Protein AF-A0AAQ1VAC8-F1 (afdb_monomer_lite)

Sequence (103 aa):
MNKNTMIKTLKVISVVSLLALLFIIAYDRSMSTSMIILFSSLIFFVFVLSDFFFDRKPWGLKGLQLYISLMLFIIAIFEMHQVVSSLCVISIMALPKVIDELA

pLDDT: mean 77.82, std 6.51, range [53.09, 86.69]

Structure (mmCIF, N/CA/C/O backbone):
data_AF-A0AAQ1VAC8-F1
#
_entry.id   AF-A0AAQ1VAC8-F1
#
loop_
_atom_site.group_PDB
_atom_site.id
_atom_site.type_symbol
_atom_site.label_atom_id
_atom_site.label_alt_id
_atom_site.label_comp_id
_atom_site.label_asym_id
_atom_site.label_entity_id
_atom_site.label_seq_id
_atom_site.pdbx_PDB_ins_code
_atom_site.Cartn_x
_atom_site.Cartn_y
_atom_site.Cartn_z
_atom_site.occupancy
_atom_site.B_iso_or_equiv
_atom_site.auth_seq_id
_atom_site.auth_comp_id
_atom_site.auth_asym_id
_atom_site.auth_atom_id
_atom_site.pdbx_PDB_model_num
ATOM 1 N N . MET A 1 1 ? 3.936 -10.667 22.388 1.00 53.09 1 MET A N 1
ATOM 2 C CA . MET A 1 1 ? 4.147 -9.470 21.541 1.00 53.09 1 MET A CA 1
ATOM 3 C C . MET A 1 1 ? 2.816 -8.744 21.414 1.00 53.09 1 MET A C 1
ATOM 5 O O . MET A 1 1 ? 1.822 -9.409 21.150 1.00 53.09 1 MET A O 1
ATOM 9 N N . ASN A 1 2 ? 2.748 -7.439 21.696 1.00 68.19 2 ASN A N 1
ATOM 10 C CA . ASN A 1 2 ? 1.473 -6.714 21.671 1.00 68.19 2 ASN A CA 1
ATOM 11 C C . ASN A 1 2 ? 0.939 -6.635 20.225 1.00 68.19 2 ASN A C 1
ATOM 13 O O . ASN A 1 2 ? 1.724 -6.431 19.297 1.00 68.19 2 ASN A O 1
ATOM 17 N N . LYS A 1 3 ? -0.373 -6.805 20.021 1.00 66.69 3 LYS A N 1
ATOM 18 C CA . LYS A 1 3 ? -0.991 -6.913 18.682 1.00 66.69 3 LYS A CA 1
ATOM 19 C C . LYS A 1 3 ? -0.698 -5.671 17.822 1.00 66.69 3 LYS A C 1
ATOM 21 O O . LYS A 1 3 ? -0.335 -5.802 16.660 1.00 66.69 3 LYS A O 1
ATOM 26 N N . ASN A 1 4 ? -0.696 -4.486 18.441 1.00 69.81 4 ASN A N 1
ATOM 27 C CA . ASN A 1 4 ? -0.291 -3.224 17.804 1.00 69.81 4 ASN A CA 1
ATOM 28 C C . ASN A 1 4 ? 1.185 -3.177 17.389 1.00 69.81 4 ASN A C 1
ATOM 30 O O . ASN A 1 4 ? 1.518 -2.579 16.367 1.00 69.81 4 ASN A O 1
ATOM 34 N N . THR A 1 5 ? 2.079 -3.782 18.173 1.00 73.94 5 THR A N 1
ATOM 35 C CA . THR A 1 5 ? 3.505 -3.840 17.835 1.00 73.94 5 THR A CA 1
ATOM 36 C C . THR A 1 5 ? 3.704 -4.690 16.587 1.00 73.94 5 THR A C 1
ATOM 38 O O . THR A 1 5 ? 4.394 -4.257 15.677 1.00 73.94 5 THR A O 1
ATOM 41 N N . MET A 1 6 ? 3.017 -5.833 16.494 1.00 75.00 6 MET A N 1
ATOM 42 C CA . MET A 1 6 ? 3.090 -6.728 15.336 1.00 75.00 6 MET A CA 1
ATOM 43 C C . MET A 1 6 ? 2.610 -6.061 14.034 1.00 75.00 6 MET A C 1
ATOM 45 O O . MET A 1 6 ? 3.276 -6.201 13.011 1.00 75.00 6 MET A O 1
ATOM 49 N N . ILE A 1 7 ? 1.520 -5.283 14.077 1.00 73.94 7 ILE A N 1
ATOM 50 C CA . ILE A 1 7 ? 1.029 -4.504 12.921 1.00 73.94 7 ILE A CA 1
ATOM 51 C C . ILE A 1 7 ? 2.081 -3.505 12.459 1.00 73.94 7 ILE A C 1
ATOM 53 O O . ILE A 1 7 ? 2.415 -3.449 11.277 1.00 73.94 7 ILE A O 1
ATOM 57 N N . LYS A 1 8 ? 2.625 -2.720 13.398 1.00 75.12 8 LYS A N 1
ATOM 58 C CA . LYS A 1 8 ? 3.659 -1.733 13.078 1.00 75.12 8 LYS A CA 1
ATOM 59 C C . LYS A 1 8 ? 4.874 -2.402 12.446 1.00 75.12 8 LYS A C 1
ATOM 61 O O . LYS A 1 8 ? 5.366 -1.901 11.442 1.00 75.12 8 LYS A O 1
ATOM 66 N N . THR A 1 9 ? 5.321 -3.540 12.974 1.00 78.69 9 THR A N 1
ATOM 67 C CA . THR A 1 9 ? 6.456 -4.278 12.409 1.00 78.69 9 THR A CA 1
ATOM 68 C C . THR A 1 9 ? 6.160 -4.774 10.993 1.00 78.69 9 THR A C 1
ATOM 70 O O . THR A 1 9 ? 6.977 -4.554 10.107 1.00 78.69 9 THR A O 1
ATOM 73 N N . LEU A 1 10 ? 4.985 -5.362 10.743 1.00 79.81 10 LEU A N 1
ATOM 74 C CA . LEU A 1 10 ? 4.568 -5.814 9.405 1.00 79.81 10 LEU A CA 1
ATOM 75 C C . LEU A 1 10 ? 4.501 -4.666 8.391 1.00 79.81 10 LEU A C 1
ATOM 77 O O . LEU A 1 10 ? 4.986 -4.807 7.267 1.00 79.81 10 LEU A O 1
ATOM 81 N N . LYS A 1 11 ? 3.964 -3.509 8.791 1.00 79.06 11 LYS A N 1
ATOM 82 C CA . LYS A 1 11 ? 3.930 -2.313 7.939 1.00 79.06 11 LYS A CA 1
ATOM 83 C C . LYS A 1 11 ? 5.327 -1.785 7.639 1.00 79.06 11 LYS A C 1
ATOM 85 O O . LYS A 1 11 ? 5.620 -1.494 6.485 1.00 79.06 11 LYS A O 1
ATOM 90 N N . VAL A 1 12 ? 6.196 -1.703 8.648 1.00 82.25 12 VAL A N 1
ATOM 91 C CA . VAL A 1 12 ? 7.591 -1.269 8.465 1.00 82.25 12 VAL A CA 1
ATOM 92 C C . VAL A 1 12 ? 8.327 -2.220 7.527 1.00 82.25 12 VAL A C 1
ATOM 94 O O . VAL A 1 12 ? 8.969 -1.751 6.595 1.00 82.25 12 VAL A O 1
ATOM 97 N N . ILE A 1 13 ? 8.182 -3.535 7.708 1.00 85.00 13 ILE A N 1
ATOM 98 C CA . ILE A 1 13 ? 8.776 -4.534 6.810 1.00 85.00 13 ILE A CA 1
ATOM 99 C C . ILE A 1 13 ? 8.263 -4.336 5.383 1.00 85.00 13 ILE A C 1
ATOM 101 O O . ILE A 1 13 ? 9.068 -4.276 4.464 1.00 85.00 13 ILE A O 1
ATOM 105 N N . SER A 1 14 ? 6.954 -4.151 5.196 1.00 82.50 14 SER A N 1
ATOM 106 C CA . SER A 1 14 ? 6.363 -3.938 3.867 1.00 82.50 14 SER A CA 1
ATOM 107 C C . SER A 1 14 ? 6.928 -2.689 3.179 1.00 82.50 14 SER A C 1
ATOM 109 O O . SER A 1 14 ? 7.285 -2.739 2.005 1.00 82.50 14 SER A O 1
ATOM 111 N N . VAL A 1 15 ? 7.076 -1.580 3.912 1.00 81.44 15 VAL A N 1
ATOM 112 C CA . VAL A 1 15 ? 7.663 -0.333 3.388 1.00 81.44 15 VAL A CA 1
ATOM 113 C C . VAL A 1 15 ? 9.147 -0.509 3.061 1.00 81.44 15 VAL A C 1
ATOM 115 O O . VAL A 1 15 ? 9.593 -0.078 2.001 1.00 81.44 15 VAL A O 1
ATOM 118 N N . VAL A 1 16 ? 9.911 -1.172 3.933 1.00 85.06 16 VAL A N 1
ATOM 119 C CA . VAL A 1 16 ? 11.336 -1.455 3.702 1.00 85.06 16 VAL A CA 1
ATOM 120 C C . VAL A 1 16 ? 11.519 -2.365 2.487 1.00 85.06 16 VAL A C 1
ATOM 122 O O . VAL A 1 16 ? 12.376 -2.092 1.653 1.00 85.06 16 VAL A O 1
ATOM 125 N N . SER A 1 17 ? 10.689 -3.398 2.333 1.00 82.06 17 SER A N 1
ATOM 126 C CA . SER A 1 17 ? 10.689 -4.270 1.154 1.00 82.06 17 SER A CA 1
ATOM 127 C C . SER A 1 17 ? 10.342 -3.511 -0.126 1.00 82.06 17 SER A C 1
ATOM 129 O O . SER A 1 17 ? 10.946 -3.774 -1.162 1.00 82.06 17 SER A O 1
ATOM 131 N N . LEU A 1 18 ? 9.423 -2.542 -0.063 1.00 81.19 18 LEU A N 1
ATOM 132 C CA . LEU A 1 18 ? 9.066 -1.703 -1.209 1.00 81.19 18 LEU A CA 1
ATOM 133 C C . LEU A 1 18 ? 10.223 -0.780 -1.613 1.00 81.19 18 LEU A C 1
ATOM 135 O O . LEU A 1 18 ? 10.549 -0.685 -2.793 1.00 81.19 18 LEU A O 1
ATOM 139 N N . LEU A 1 19 ? 10.899 -0.161 -0.641 1.00 81.31 19 LEU A N 1
ATOM 140 C CA . LEU A 1 19 ? 12.100 0.644 -0.887 1.00 81.31 19 LEU A CA 1
ATOM 141 C C . LEU A 1 19 ? 13.250 -0.196 -1.451 1.00 81.31 19 LEU A C 1
ATOM 143 O O . LEU A 1 19 ? 13.919 0.239 -2.385 1.00 81.31 19 LEU A O 1
ATOM 147 N N . ALA A 1 20 ? 13.459 -1.404 -0.925 1.00 83.38 20 ALA A N 1
ATOM 148 C CA . ALA A 1 20 ? 14.462 -2.329 -1.440 1.00 83.38 20 ALA A CA 1
ATOM 149 C C . ALA A 1 20 ? 14.160 -2.731 -2.891 1.00 83.38 20 ALA A C 1
ATOM 151 O O . ALA A 1 20 ? 15.060 -2.700 -3.727 1.00 83.38 20 ALA A O 1
ATOM 152 N N . LEU A 1 21 ? 12.897 -3.035 -3.214 1.00 80.00 21 LEU A N 1
ATOM 153 C CA . LEU A 1 21 ? 12.474 -3.350 -4.579 1.00 80.00 21 LEU A CA 1
ATOM 154 C C . LEU A 1 21 ? 12.718 -2.165 -5.527 1.00 80.00 21 LEU A C 1
ATOM 156 O O . LEU A 1 21 ? 13.269 -2.359 -6.606 1.00 80.00 21 LEU A O 1
ATOM 160 N N . LEU A 1 22 ? 12.387 -0.937 -5.115 1.00 76.69 22 LEU A N 1
ATOM 161 C CA . LEU A 1 22 ? 12.670 0.273 -5.898 1.00 76.69 22 LEU A CA 1
ATOM 162 C C . LEU A 1 22 ? 14.172 0.491 -6.116 1.00 76.69 22 LEU A C 1
ATOM 164 O O . LEU A 1 22 ? 14.581 0.861 -7.215 1.00 76.69 22 LEU A O 1
ATOM 168 N N . PHE A 1 23 ? 14.996 0.241 -5.096 1.00 80.44 23 PHE A N 1
ATOM 169 C CA . PHE A 1 23 ? 16.449 0.368 -5.199 1.00 80.44 23 PHE A CA 1
ATOM 170 C C . PHE A 1 23 ? 17.039 -0.665 -6.166 1.00 80.44 23 PHE A C 1
ATOM 172 O O . PHE A 1 23 ? 17.887 -0.323 -6.987 1.00 80.44 23 PHE A O 1
ATOM 179 N N . ILE A 1 24 ? 16.541 -1.905 -6.124 1.00 79.94 24 ILE A N 1
ATOM 180 C CA . ILE A 1 24 ? 16.926 -2.967 -7.063 1.00 79.94 24 ILE A CA 1
ATOM 181 C C . ILE A 1 24 ? 16.518 -2.590 -8.489 1.00 79.94 24 ILE A C 1
ATOM 183 O O . ILE A 1 24 ? 17.354 -2.662 -9.377 1.00 79.94 24 ILE A O 1
ATOM 187 N N . ILE A 1 25 ? 15.291 -2.110 -8.712 1.00 74.94 25 ILE A N 1
ATOM 188 C CA . ILE A 1 25 ? 14.832 -1.669 -10.043 1.00 74.94 25 ILE A CA 1
ATOM 189 C C . ILE A 1 25 ? 15.687 -0.507 -10.577 1.00 74.94 25 ILE A C 1
ATOM 191 O O . ILE A 1 25 ? 15.961 -0.433 -11.776 1.00 74.94 25 ILE A O 1
ATOM 195 N N . ALA A 1 26 ? 16.104 0.413 -9.704 1.00 74.94 26 ALA A N 1
ATOM 196 C CA . ALA A 1 26 ? 16.930 1.554 -10.086 1.00 74.94 26 ALA A CA 1
ATOM 197 C C . ALA A 1 26 ? 18.381 1.161 -10.418 1.00 74.94 26 ALA A C 1
ATOM 199 O O . ALA A 1 26 ? 18.975 1.760 -11.316 1.00 74.94 26 ALA A O 1
ATOM 200 N N . TYR A 1 27 ? 18.945 0.183 -9.703 1.00 76.38 27 TYR A N 1
ATOM 201 C CA . TYR A 1 27 ? 20.349 -0.224 -9.827 1.00 76.38 27 TYR A CA 1
ATOM 202 C C . TYR A 1 27 ? 20.563 -1.354 -10.845 1.00 76.38 27 TYR A C 1
ATOM 204 O O . TYR A 1 27 ? 21.541 -1.342 -11.588 1.00 76.38 27 TYR A O 1
ATOM 212 N N . ASP A 1 28 ? 19.634 -2.306 -10.915 1.00 65.69 28 ASP A N 1
ATOM 213 C CA . ASP A 1 28 ? 19.675 -3.474 -11.787 1.00 65.69 28 ASP A CA 1
ATOM 214 C C . ASP A 1 28 ? 18.449 -3.486 -12.716 1.00 65.69 28 ASP A C 1
ATOM 216 O O . ASP A 1 28 ? 17.364 -3.971 -12.389 1.00 65.69 28 ASP A O 1
ATOM 220 N N . ARG A 1 29 ? 18.626 -2.931 -13.922 1.00 63.62 29 ARG A N 1
ATOM 221 C CA . ARG A 1 29 ? 17.579 -2.871 -14.961 1.00 63.62 29 ARG A CA 1
ATOM 222 C C . ARG A 1 29 ? 17.241 -4.233 -15.583 1.00 63.62 29 ARG A C 1
ATOM 224 O O . ARG A 1 29 ? 16.435 -4.278 -16.510 1.00 63.62 29 ARG A O 1
ATOM 231 N N . SER A 1 30 ? 17.853 -5.329 -15.132 1.00 70.88 30 SER A N 1
ATOM 232 C CA . SER A 1 30 ? 17.625 -6.666 -15.696 1.00 70.88 30 SER A CA 1
ATOM 233 C C . SER A 1 30 ? 16.365 -7.361 -15.164 1.00 70.88 30 SER A C 1
ATOM 235 O O . SER A 1 30 ? 15.945 -8.382 -15.713 1.00 70.88 30 SER A O 1
ATOM 237 N N . MET A 1 31 ? 15.732 -6.821 -14.117 1.00 72.56 31 MET A N 1
ATOM 238 C CA . MET A 1 31 ? 14.563 -7.448 -13.505 1.00 72.56 31 MET A CA 1
ATOM 239 C C . MET A 1 31 ? 13.349 -7.413 -14.448 1.00 72.56 31 MET A C 1
ATOM 241 O O . MET A 1 31 ? 12.922 -6.351 -14.902 1.00 72.56 31 MET A O 1
ATOM 245 N N . SER A 1 32 ? 12.766 -8.581 -14.734 1.00 80.88 32 SER A N 1
ATOM 246 C CA . SER A 1 32 ? 11.601 -8.667 -15.618 1.00 80.88 32 SER A CA 1
ATOM 247 C C . SER A 1 32 ? 10.366 -8.020 -14.987 1.00 80.88 32 SER A C 1
ATOM 249 O O . SER A 1 32 ? 10.132 -8.113 -13.779 1.00 80.88 32 SER A O 1
ATOM 251 N N . THR A 1 33 ? 9.517 -7.410 -15.817 1.00 77.00 33 THR A N 1
ATOM 252 C CA . THR A 1 33 ? 8.262 -6.778 -15.378 1.00 77.00 33 THR A CA 1
ATOM 253 C C . THR A 1 33 ? 7.377 -7.746 -14.586 1.00 77.00 33 THR A C 1
ATOM 255 O O . THR A 1 33 ? 6.767 -7.358 -13.593 1.00 77.00 33 THR A O 1
ATOM 258 N N . SER A 1 34 ? 7.366 -9.031 -14.956 1.00 78.56 34 SER A N 1
ATOM 259 C CA . SER A 1 34 ? 6.631 -10.082 -14.242 1.00 78.56 34 SER A CA 1
ATOM 260 C C . SER A 1 34 ? 7.120 -10.281 -12.804 1.00 78.56 34 SER A C 1
ATOM 262 O O . SER A 1 34 ? 6.300 -10.439 -11.902 1.00 78.56 34 SER A O 1
ATOM 264 N N . MET A 1 35 ? 8.437 -10.231 -12.567 1.00 78.69 35 MET A N 1
ATOM 265 C CA . MET A 1 35 ? 9.002 -10.324 -11.217 1.00 78.69 35 MET A CA 1
ATOM 266 C C . MET A 1 35 ? 8.646 -9.092 -10.383 1.00 78.69 35 MET A C 1
ATOM 268 O O . MET A 1 35 ? 8.245 -9.230 -9.229 1.00 78.69 35 MET A O 1
ATOM 272 N N . ILE A 1 36 ? 8.725 -7.896 -10.973 1.00 79.38 36 ILE A N 1
ATOM 273 C CA . ILE A 1 36 ? 8.362 -6.638 -10.303 1.00 79.38 36 ILE A CA 1
ATOM 274 C C . ILE A 1 36 ? 6.897 -6.671 -9.851 1.00 79.38 36 ILE A C 1
ATOM 276 O O . ILE A 1 36 ? 6.602 -6.345 -8.699 1.00 79.38 36 ILE A O 1
ATOM 280 N N . ILE A 1 37 ? 5.986 -7.115 -10.721 1.00 80.31 37 ILE A N 1
ATOM 281 C CA . ILE A 1 37 ? 4.560 -7.264 -10.398 1.00 80.31 37 ILE A CA 1
ATOM 282 C C . ILE A 1 37 ? 4.363 -8.283 -9.273 1.00 80.31 37 ILE A C 1
ATOM 284 O O . ILE A 1 37 ? 3.615 -8.015 -8.332 1.00 80.31 37 ILE A O 1
ATOM 288 N N . LEU A 1 38 ? 5.045 -9.429 -9.331 1.00 83.31 38 LEU A N 1
ATOM 289 C CA . LEU A 1 38 ? 4.921 -10.486 -8.327 1.00 83.31 38 LEU A CA 1
ATOM 290 C C . LEU A 1 38 ? 5.368 -10.011 -6.936 1.00 83.31 38 LEU A C 1
ATOM 292 O O . LEU A 1 38 ? 4.614 -10.147 -5.971 1.00 83.31 38 LEU A O 1
ATOM 296 N N . PHE A 1 39 ? 6.547 -9.391 -6.830 1.00 82.50 39 PHE A N 1
ATOM 297 C CA . PHE A 1 39 ? 7.042 -8.849 -5.560 1.00 82.50 39 PHE A CA 1
ATOM 298 C C . PHE A 1 39 ? 6.178 -7.694 -5.048 1.00 82.50 39 PHE A C 1
ATOM 300 O O . PHE A 1 39 ? 5.856 -7.660 -3.860 1.00 82.50 39 PHE A O 1
ATOM 307 N N . SER A 1 40 ? 5.736 -6.793 -5.929 1.00 80.69 40 SER A N 1
ATOM 308 C CA . SER A 1 40 ? 4.848 -5.684 -5.549 1.00 80.69 40 SER A CA 1
ATOM 309 C C . SER A 1 40 ? 3.503 -6.190 -5.026 1.00 80.69 40 SER A C 1
ATOM 311 O O . SER A 1 40 ? 3.005 -5.687 -4.021 1.00 80.69 40 SER A O 1
ATOM 313 N N . SER A 1 41 ? 2.950 -7.235 -5.650 1.00 84.12 41 SER A N 1
ATOM 314 C CA . SER A 1 41 ? 1.715 -7.894 -5.204 1.00 84.12 41 SER A CA 1
ATOM 315 C C . SER A 1 41 ? 1.883 -8.526 -3.834 1.00 84.12 41 SER A C 1
ATOM 317 O O . SER A 1 41 ? 1.034 -8.345 -2.964 1.00 84.12 41 SER A O 1
ATOM 319 N N . LEU A 1 42 ? 2.996 -9.219 -3.605 1.00 85.06 42 LEU A N 1
ATOM 320 C CA . LEU A 1 42 ? 3.271 -9.859 -2.324 1.00 85.06 42 LEU A CA 1
ATOM 321 C C . LEU A 1 42 ? 3.408 -8.823 -1.197 1.00 85.06 42 LEU A C 1
ATOM 323 O O . LEU A 1 42 ? 2.794 -8.982 -0.144 1.00 85.06 42 LEU A O 1
ATOM 327 N N . ILE A 1 43 ? 4.131 -7.725 -1.440 1.00 84.25 43 ILE A N 1
ATOM 328 C CA . ILE A 1 43 ? 4.263 -6.608 -0.489 1.00 84.25 43 ILE A CA 1
ATOM 329 C C . ILE A 1 43 ? 2.898 -5.970 -0.200 1.00 84.25 43 ILE A C 1
ATOM 331 O O . ILE A 1 43 ? 2.561 -5.727 0.960 1.00 84.25 43 ILE A O 1
ATOM 335 N N . PHE A 1 44 ? 2.092 -5.735 -1.237 1.00 83.44 44 PHE A N 1
ATOM 336 C CA . PHE A 1 44 ? 0.749 -5.177 -1.101 1.00 83.44 44 PHE A CA 1
ATOM 337 C C . PHE A 1 44 ? -0.167 -6.074 -0.258 1.00 83.44 44 PHE A C 1
ATOM 339 O O . PHE A 1 44 ? -0.821 -5.591 0.667 1.00 83.44 44 PHE A O 1
ATOM 346 N N . PHE A 1 45 ? -0.169 -7.385 -0.512 1.00 8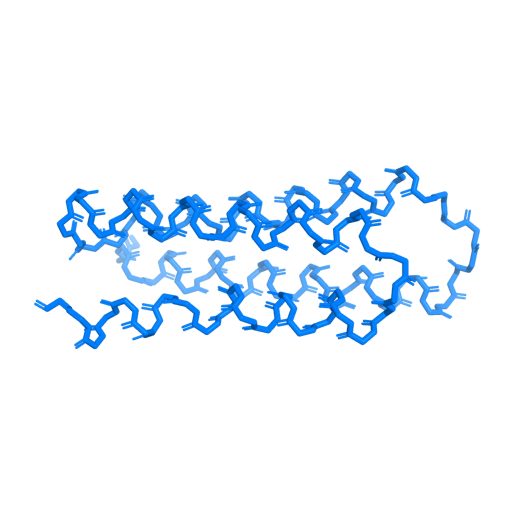3.75 45 PHE A N 1
ATOM 347 C CA . PHE A 1 45 ? -0.948 -8.333 0.282 1.00 83.75 45 PHE A CA 1
ATOM 348 C C . PHE A 1 45 ? -0.525 -8.321 1.747 1.00 83.75 45 PHE A C 1
ATOM 350 O O . PHE A 1 45 ? -1.388 -8.244 2.616 1.00 83.75 45 PHE A O 1
ATOM 357 N N . VAL A 1 46 ? 0.777 -8.343 2.043 1.00 82.81 46 VAL A N 1
ATOM 358 C CA . VAL A 1 46 ? 1.268 -8.285 3.430 1.00 82.81 46 VAL A CA 1
ATOM 359 C C . VAL A 1 46 ? 0.808 -6.997 4.118 1.00 82.81 46 VAL A C 1
ATOM 361 O O . VAL A 1 46 ? 0.338 -7.050 5.257 1.00 82.81 46 VAL A O 1
ATOM 364 N N . PHE A 1 47 ? 0.864 -5.858 3.423 1.00 82.19 47 PHE A N 1
ATOM 365 C CA . PHE A 1 47 ? 0.410 -4.575 3.954 1.00 82.19 47 PHE A CA 1
ATOM 366 C C . PHE A 1 47 ? -1.095 -4.580 4.261 1.00 82.19 47 PHE A C 1
ATOM 368 O O . PHE A 1 47 ? -1.498 -4.317 5.395 1.00 82.19 47 PHE A O 1
ATOM 375 N N . VAL A 1 48 ? -1.932 -4.946 3.291 1.00 80.31 48 VAL A N 1
ATOM 376 C CA . VAL A 1 48 ? -3.395 -4.878 3.431 1.00 80.31 48 VAL A CA 1
ATOM 377 C C . VAL A 1 48 ? -3.948 -5.971 4.350 1.00 80.31 48 VAL A C 1
ATOM 379 O O . VAL A 1 48 ? -4.851 -5.708 5.146 1.00 80.31 48 VAL A O 1
ATOM 382 N N . LEU A 1 49 ? -3.387 -7.185 4.321 1.00 78.25 49 LEU A N 1
ATOM 383 C CA . LEU A 1 49 ? -3.767 -8.260 5.247 1.00 78.25 49 LEU A CA 1
ATOM 384 C C . LEU A 1 49 ? -3.391 -7.901 6.689 1.00 78.25 49 LEU A C 1
ATOM 386 O O . LEU A 1 49 ? -4.129 -8.260 7.610 1.00 78.25 49 LEU A O 1
ATOM 390 N N . SER A 1 50 ? -2.291 -7.164 6.901 1.00 76.69 50 SER A N 1
ATOM 391 C CA . SER A 1 50 ? -1.938 -6.678 8.240 1.00 76.69 50 SER A CA 1
ATOM 392 C C . SER A 1 50 ? -3.034 -5.776 8.820 1.00 76.69 50 SER A C 1
ATOM 394 O O . SER A 1 50 ? -3.405 -5.941 9.982 1.00 76.69 50 SER A O 1
ATOM 396 N N . ASP A 1 51 ? -3.629 -4.911 7.997 1.00 73.12 51 ASP A N 1
ATOM 397 C CA . ASP A 1 51 ? -4.740 -4.050 8.404 1.00 73.12 51 ASP A CA 1
ATOM 398 C C . ASP A 1 51 ? -6.043 -4.829 8.599 1.00 73.12 51 ASP A C 1
ATOM 400 O O . ASP A 1 51 ? -6.743 -4.649 9.598 1.00 73.12 51 ASP A O 1
ATOM 404 N N . PHE A 1 52 ? -6.351 -5.766 7.703 1.00 73.19 52 PHE A N 1
ATOM 405 C CA . PHE A 1 52 ? -7.583 -6.546 7.788 1.00 73.19 52 PHE A CA 1
ATOM 406 C C . PHE A 1 52 ? -7.637 -7.438 9.043 1.00 73.19 52 PHE A C 1
ATOM 408 O O . PHE A 1 52 ? -8.633 -7.443 9.778 1.00 73.19 52 PHE A O 1
ATOM 415 N N . PHE A 1 53 ? -6.567 -8.184 9.336 1.00 69.06 53 PHE A N 1
ATOM 416 C CA . PHE A 1 53 ? -6.576 -9.182 10.413 1.00 69.06 53 PHE A CA 1
ATOM 417 C C . PHE A 1 53 ? -6.337 -8.603 11.805 1.00 69.06 53 PHE A C 1
ATOM 419 O O . PHE A 1 53 ? -6.888 -9.105 12.794 1.00 69.06 53 PHE A O 1
ATOM 426 N N . PHE A 1 54 ? -5.506 -7.571 11.918 1.00 65.00 54 PHE A N 1
ATOM 427 C CA . PHE A 1 54 ? -4.978 -7.175 13.220 1.00 65.00 54 PHE A CA 1
ATOM 428 C C . PHE A 1 54 ? -5.558 -5.868 13.748 1.00 65.00 54 PHE A C 1
ATOM 430 O O . PHE A 1 54 ? -5.574 -5.703 14.971 1.00 65.00 54 PHE A O 1
ATOM 437 N N . ASP A 1 55 ? -6.093 -5.004 12.884 1.00 67.81 55 ASP A N 1
ATOM 438 C CA . ASP A 1 55 ? -6.695 -3.745 13.313 1.00 67.81 55 ASP A CA 1
ATOM 439 C C . ASP A 1 55 ? -8.050 -3.970 14.012 1.00 67.81 55 ASP A C 1
ATOM 441 O O . ASP A 1 55 ? -8.809 -4.890 13.671 1.00 67.81 55 ASP A O 1
ATOM 445 N N . ARG A 1 56 ? -8.373 -3.163 15.025 1.00 67.62 56 ARG A N 1
ATOM 446 C CA . ARG A 1 56 ? -9.650 -3.237 15.762 1.00 67.62 56 ARG A CA 1
ATOM 447 C C . ARG A 1 56 ? -10.663 -2.281 15.130 1.00 67.62 56 ARG A C 1
ATOM 449 O O . ARG A 1 56 ? -11.055 -1.295 15.733 1.00 67.62 56 ARG A O 1
ATOM 456 N N . LYS A 1 57 ? -11.098 -2.615 13.915 1.00 71.50 57 LYS A N 1
ATOM 457 C CA . LYS A 1 57 ? -12.128 -1.881 13.163 1.00 71.50 57 LYS A CA 1
ATOM 458 C C . LYS A 1 57 ? -13.415 -2.694 12.979 1.00 71.50 57 LYS A C 1
ATOM 460 O O . LYS A 1 57 ? -13.335 -3.928 12.931 1.00 71.50 57 LYS A O 1
ATOM 465 N N . PRO A 1 58 ? -14.581 -2.036 12.824 1.00 80.31 58 PRO A N 1
ATOM 466 C CA . PRO A 1 58 ? -15.806 -2.673 12.351 1.00 80.31 58 PRO A CA 1
ATOM 467 C C . PRO A 1 58 ? -15.557 -3.438 11.048 1.00 80.31 58 PRO A C 1
ATOM 469 O O . PRO A 1 58 ? -14.852 -2.955 10.160 1.00 80.31 58 PRO A O 1
ATOM 472 N N . TRP A 1 59 ? -16.166 -4.616 10.903 1.00 79.50 59 TRP A N 1
ATOM 473 C CA . TRP A 1 59 ? -15.988 -5.469 9.720 1.00 79.50 59 TRP A CA 1
ATOM 474 C C . TRP A 1 59 ? -16.329 -4.755 8.403 1.00 79.50 59 TRP A C 1
ATOM 476 O O . TRP A 1 59 ? -15.639 -4.965 7.408 1.00 79.50 59 TRP A O 1
ATOM 486 N N . GLY A 1 60 ? -17.326 -3.862 8.411 1.00 79.00 60 GLY A N 1
ATOM 487 C CA . GLY A 1 60 ? -17.679 -3.042 7.248 1.00 79.00 60 GLY A CA 1
ATOM 488 C C . GLY A 1 60 ? -16.546 -2.112 6.801 1.00 79.00 60 GLY A C 1
ATOM 489 O O . GLY A 1 60 ? -16.207 -2.085 5.621 1.00 79.00 60 GLY A O 1
ATOM 490 N N . LEU A 1 61 ? -15.893 -1.422 7.743 1.00 81.81 61 LEU A N 1
ATOM 491 C CA . LEU A 1 61 ? -14.770 -0.525 7.445 1.00 81.81 61 LEU A CA 1
ATOM 492 C C . LEU A 1 61 ? -13.528 -1.293 6.976 1.00 81.81 61 LEU A C 1
ATOM 494 O O . LEU A 1 61 ? -12.835 -0.846 6.066 1.00 81.81 61 LEU A O 1
ATOM 498 N N . LYS A 1 62 ? -13.287 -2.492 7.520 1.00 81.25 62 LYS A N 1
ATOM 499 C CA . LYS A 1 62 ? -12.219 -3.387 7.041 1.00 81.25 62 LYS A CA 1
ATOM 500 C C . LYS A 1 62 ? -12.446 -3.853 5.606 1.00 81.25 62 LYS A C 1
ATOM 502 O O . LYS A 1 62 ? -11.510 -3.862 4.810 1.00 81.25 62 LYS A O 1
ATOM 507 N N . GLY A 1 63 ? -13.680 -4.245 5.284 1.00 82.00 63 GLY A N 1
ATOM 508 C CA . GLY A 1 63 ? -14.063 -4.652 3.934 1.00 82.00 63 GLY A CA 1
ATOM 509 C C . GLY A 1 63 ? -13.933 -3.503 2.937 1.00 82.00 63 GLY A C 1
ATOM 510 O O . GLY A 1 63 ? -13.357 -3.688 1.868 1.00 82.00 63 GLY A O 1
ATOM 511 N N . LEU A 1 64 ? -14.381 -2.304 3.318 1.00 85.00 64 LEU A N 1
ATOM 512 C CA . LEU A 1 64 ? -14.243 -1.096 2.505 1.00 85.00 64 LEU A CA 1
ATOM 513 C C . LEU A 1 64 ? -12.770 -0.745 2.254 1.00 85.00 64 LEU A C 1
ATOM 515 O O . LEU A 1 64 ? -12.384 -0.496 1.114 1.00 85.00 64 LEU A O 1
ATOM 519 N N . GLN A 1 65 ? -11.934 -0.787 3.295 1.00 85.50 65 GLN A N 1
ATOM 520 C CA . GLN A 1 65 ? -10.500 -0.535 3.173 1.00 85.50 65 GLN A CA 1
ATOM 521 C C . GLN A 1 65 ? -9.827 -1.541 2.231 1.00 85.50 65 GLN A C 1
ATOM 523 O O . GLN A 1 65 ? -9.058 -1.142 1.355 1.00 85.50 65 GLN A O 1
ATOM 528 N N . LEU A 1 66 ? -10.125 -2.835 2.385 1.00 85.44 66 LEU A N 1
ATOM 529 C CA . LEU A 1 66 ? -9.611 -3.897 1.517 1.00 85.44 66 LEU A CA 1
ATOM 530 C C . LEU A 1 66 ? -10.045 -3.676 0.062 1.00 85.44 66 LEU A C 1
ATOM 532 O O . LEU A 1 66 ? -9.210 -3.742 -0.836 1.00 85.44 66 LEU A O 1
ATOM 536 N N . TYR A 1 67 ? -11.325 -3.373 -0.160 1.00 86.06 67 TYR A N 1
ATOM 537 C CA . TYR A 1 67 ? -11.890 -3.138 -1.487 1.00 86.06 67 TYR A CA 1
ATOM 538 C C . TYR A 1 67 ? -11.216 -1.961 -2.198 1.00 86.06 67 TYR A C 1
ATOM 540 O O . TYR A 1 67 ? -10.723 -2.116 -3.316 1.00 86.06 67 TYR A O 1
ATOM 548 N N . ILE A 1 68 ? -11.135 -0.801 -1.538 1.00 85.25 68 ILE A N 1
ATOM 549 C CA . ILE A 1 68 ? -10.508 0.399 -2.109 1.00 85.25 68 ILE A CA 1
ATOM 550 C C . ILE A 1 68 ? -9.016 0.155 -2.355 1.00 85.25 68 ILE A C 1
ATOM 552 O O . ILE A 1 68 ? -8.511 0.501 -3.422 1.00 85.25 68 ILE A O 1
ATOM 556 N N . SER A 1 69 ? -8.314 -0.486 -1.413 1.00 86.38 69 SER A N 1
ATOM 557 C CA . SER A 1 69 ? -6.892 -0.811 -1.588 1.00 86.38 69 SER A CA 1
ATOM 558 C C . SER A 1 69 ? -6.671 -1.707 -2.803 1.00 86.38 69 SER A C 1
ATOM 560 O O . SER A 1 69 ? -5.753 -1.464 -3.580 1.00 86.38 69 SER A O 1
ATOM 562 N N . LEU A 1 70 ? -7.505 -2.737 -2.982 1.00 85.38 70 LEU A N 1
ATOM 563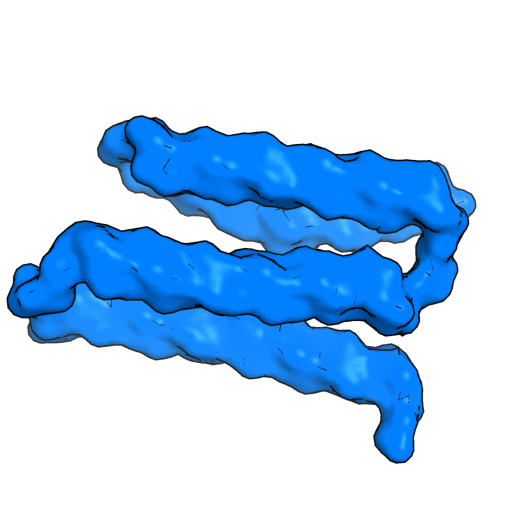 C CA . LEU A 1 70 ? -7.403 -3.672 -4.102 1.00 85.38 70 LEU A CA 1
ATOM 564 C C . LEU A 1 70 ? -7.650 -2.963 -5.438 1.00 85.38 70 LEU A C 1
ATOM 566 O O . LEU A 1 70 ? -6.896 -3.166 -6.384 1.00 85.38 70 LEU A O 1
ATOM 570 N N . MET A 1 71 ? -8.666 -2.100 -5.503 1.00 86.69 71 MET A N 1
ATOM 571 C CA . MET A 1 71 ? -8.963 -1.308 -6.701 1.00 86.69 71 MET A CA 1
ATOM 572 C C . MET A 1 71 ? -7.798 -0.387 -7.069 1.00 86.69 71 MET A C 1
ATOM 574 O O . MET A 1 71 ? -7.351 -0.396 -8.214 1.00 86.69 71 MET A O 1
ATOM 578 N N . LEU A 1 72 ? -7.249 0.343 -6.095 1.00 84.75 72 LEU A N 1
ATOM 579 C CA . LEU A 1 72 ? -6.073 1.193 -6.304 1.00 84.75 72 LEU A CA 1
ATOM 580 C C . LEU A 1 72 ? -4.850 0.384 -6.744 1.00 84.75 72 LEU A C 1
ATOM 582 O O . LEU A 1 72 ? -4.077 0.849 -7.574 1.00 84.75 72 LEU A O 1
ATOM 586 N N . PHE A 1 73 ? -4.677 -0.830 -6.224 1.00 84.25 73 PHE A N 1
ATOM 587 C CA . PHE A 1 73 ? -3.559 -1.693 -6.588 1.00 84.25 73 PHE A CA 1
ATOM 588 C C . PHE A 1 73 ? -3.667 -2.225 -8.020 1.00 84.25 73 PHE A C 1
ATOM 590 O O . PHE A 1 73 ? -2.684 -2.215 -8.757 1.00 84.25 73 PHE A O 1
ATOM 597 N N . ILE A 1 74 ? -4.867 -2.634 -8.440 1.00 82.50 74 ILE A N 1
ATOM 598 C CA . ILE A 1 74 ? -5.140 -3.040 -9.824 1.00 82.50 74 ILE A CA 1
ATOM 599 C C . ILE A 1 74 ? -4.838 -1.873 -10.769 1.00 82.50 74 ILE A C 1
ATOM 601 O O . ILE A 1 74 ? -4.099 -2.050 -11.735 1.00 82.50 74 ILE A O 1
ATOM 605 N N . ILE A 1 75 ? -5.334 -0.671 -10.459 1.00 83.06 75 ILE A N 1
ATOM 606 C CA . ILE A 1 75 ? -5.048 0.535 -11.250 1.00 83.06 75 ILE A CA 1
ATOM 607 C C . ILE A 1 75 ? -3.538 0.801 -11.285 1.00 83.06 75 ILE A C 1
ATOM 609 O O . ILE A 1 75 ? -2.987 1.028 -12.355 1.00 83.06 75 ILE A O 1
ATOM 613 N N . ALA A 1 76 ? -2.839 0.691 -10.153 1.00 79.75 76 ALA A N 1
ATOM 614 C CA . ALA A 1 76 ? -1.396 0.915 -10.090 1.00 79.75 76 ALA A CA 1
ATOM 615 C C . ALA A 1 76 ? -0.576 -0.042 -10.975 1.00 79.75 76 ALA A C 1
ATOM 617 O O . ALA A 1 76 ? 0.503 0.347 -11.426 1.00 79.75 76 ALA A O 1
ATOM 618 N N . ILE A 1 77 ? -1.059 -1.269 -11.208 1.00 77.31 77 ILE A N 1
ATOM 619 C CA . ILE A 1 77 ? -0.412 -2.262 -12.082 1.00 77.31 77 ILE A CA 1
ATOM 620 C C . ILE A 1 77 ? -0.740 -2.023 -13.558 1.00 77.31 77 ILE A C 1
ATOM 622 O O . ILE A 1 77 ? 0.148 -2.144 -14.401 1.00 77.31 77 ILE A O 1
ATOM 626 N N . PHE A 1 78 ? -2.007 -1.760 -13.884 1.00 74.94 78 PHE A N 1
ATOM 627 C CA . PHE A 1 78 ? -2.454 -1.659 -15.277 1.00 74.94 78 PHE A CA 1
ATOM 628 C C . PHE A 1 78 ? -2.184 -0.288 -15.899 1.00 74.94 78 PHE A C 1
ATOM 630 O O . PHE A 1 78 ? -2.025 -0.193 -17.117 1.00 74.94 78 PHE A O 1
ATOM 637 N N . GLU A 1 79 ? -2.111 0.765 -15.089 1.00 73.56 79 GLU A N 1
ATOM 638 C CA . GLU A 1 79 ? -1.909 2.115 -15.590 1.00 73.56 79 GLU A CA 1
ATOM 639 C C . GLU A 1 79 ? -0.438 2.350 -15.963 1.00 73.56 79 GLU A C 1
ATOM 641 O O . GLU A 1 79 ? 0.458 2.313 -15.119 1.00 73.56 79 GLU A O 1
ATOM 646 N N . MET A 1 80 ? -0.176 2.646 -17.241 1.00 59.50 80 MET A N 1
ATOM 647 C CA . MET A 1 80 ? 1.188 2.856 -17.751 1.00 59.50 80 MET A CA 1
ATOM 648 C C . MET A 1 80 ? 1.830 4.181 -17.298 1.00 59.50 80 MET A C 1
ATOM 650 O O . MET A 1 80 ? 3.036 4.379 -17.459 1.00 59.50 80 MET A O 1
ATOM 654 N N . HIS A 1 81 ? 1.059 5.099 -16.708 1.00 70.06 81 HIS A N 1
ATOM 655 C CA . HIS A 1 81 ? 1.583 6.357 -16.183 1.00 70.06 81 HIS A CA 1
ATOM 656 C C . HIS A 1 81 ? 2.165 6.178 -14.774 1.00 70.06 81 HIS A C 1
ATOM 658 O O . HIS A 1 81 ? 1.431 6.063 -13.792 1.00 70.06 81 HIS A O 1
ATOM 664 N N . GLN A 1 82 ? 3.496 6.281 -14.652 1.00 66.62 82 GLN A N 1
ATOM 665 C CA . GLN A 1 82 ? 4.216 6.239 -13.365 1.00 66.62 82 GLN A CA 1
ATOM 666 C C . GLN A 1 82 ? 3.644 7.207 -12.312 1.00 66.62 82 GLN A C 1
ATOM 668 O O . GLN A 1 82 ? 3.616 6.895 -11.120 1.00 66.62 82 GLN A O 1
ATOM 673 N N . VAL A 1 83 ? 3.141 8.367 -12.743 1.00 70.69 83 VAL A N 1
ATOM 674 C CA . VAL A 1 83 ? 2.516 9.357 -11.852 1.00 70.69 83 VAL A CA 1
ATOM 675 C C . VAL A 1 83 ? 1.227 8.808 -11.230 1.00 70.69 83 VAL A C 1
ATOM 677 O O . VAL A 1 83 ? 1.033 8.914 -10.025 1.00 70.69 83 VAL A O 1
ATOM 680 N N . VAL A 1 84 ? 0.370 8.159 -12.018 1.00 71.12 84 VAL A N 1
ATOM 681 C CA . VAL A 1 84 ? -0.895 7.594 -11.521 1.00 71.12 84 VAL A CA 1
ATOM 682 C C . VAL A 1 84 ? -0.631 6.389 -10.618 1.00 71.12 84 VAL A C 1
ATOM 684 O O . VAL A 1 84 ? -1.228 6.276 -9.548 1.00 71.12 84 VAL A O 1
ATOM 687 N N . SER A 1 85 ? 0.326 5.537 -10.992 1.00 72.44 85 SER A N 1
ATOM 688 C CA . SER A 1 85 ? 0.730 4.382 -10.183 1.00 72.44 85 SER A CA 1
ATOM 689 C C . SER A 1 85 ? 1.289 4.800 -8.812 1.00 72.44 85 SER A C 1
ATOM 691 O O . SER A 1 85 ? 0.868 4.280 -7.779 1.00 72.44 85 SER A O 1
ATOM 693 N N . SER A 1 86 ? 2.158 5.816 -8.767 1.00 74.31 86 SER A N 1
ATOM 694 C CA . SER A 1 86 ? 2.705 6.339 -7.503 1.00 74.31 86 SER A CA 1
ATOM 695 C C . SER A 1 86 ? 1.644 6.992 -6.612 1.00 74.31 86 SER A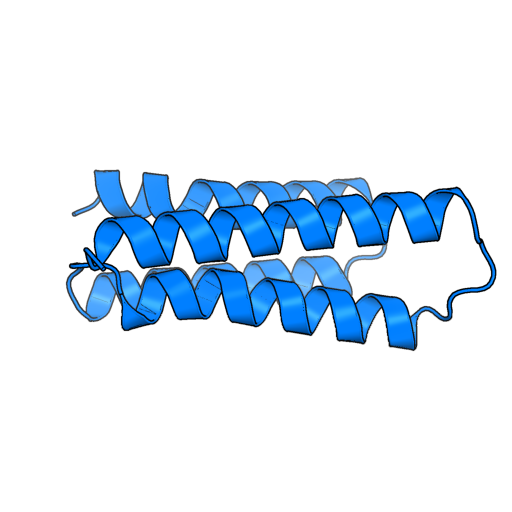 C 1
ATOM 697 O O . SER A 1 86 ? 1.638 6.747 -5.404 1.00 74.31 86 SER A O 1
ATOM 699 N N . LEU A 1 87 ? 0.704 7.749 -7.189 1.00 77.88 87 LEU A N 1
ATOM 700 C CA . LEU A 1 87 ? -0.448 8.281 -6.456 1.00 77.88 87 LEU A CA 1
ATOM 701 C C . LEU A 1 87 ? -1.286 7.157 -5.839 1.00 77.88 87 LEU A C 1
ATOM 703 O O . LEU A 1 87 ? -1.622 7.238 -4.661 1.00 77.88 87 LEU A O 1
ATOM 707 N N . CYS A 1 88 ? -1.550 6.079 -6.581 1.00 81.62 88 CYS A N 1
ATOM 708 C CA . CYS A 1 88 ? -2.291 4.928 -6.065 1.00 81.62 88 CYS A CA 1
ATOM 709 C C . CYS A 1 88 ? -1.578 4.267 -4.877 1.00 81.62 88 CYS A C 1
ATOM 711 O O . CYS A 1 88 ? -2.215 3.977 -3.864 1.00 81.62 88 CYS A O 1
ATOM 713 N N . VAL A 1 89 ? -0.256 4.084 -4.950 1.00 78.06 89 VAL A N 1
ATOM 714 C CA . VAL A 1 89 ? 0.541 3.526 -3.842 1.00 78.06 89 VAL A CA 1
ATOM 715 C C . VAL A 1 89 ? 0.484 4.426 -2.602 1.00 78.06 89 VAL A C 1
ATOM 717 O O . VAL A 1 89 ? 0.288 3.929 -1.491 1.00 78.06 89 VAL A O 1
ATOM 720 N N . ILE A 1 90 ? 0.592 5.747 -2.773 1.00 81.00 90 ILE A N 1
ATOM 721 C CA . ILE A 1 90 ? 0.477 6.712 -1.667 1.00 81.00 90 ILE A CA 1
ATOM 722 C C . ILE A 1 90 ? -0.930 6.672 -1.061 1.00 81.00 90 ILE A C 1
ATOM 724 O O . ILE A 1 90 ? -1.071 6.623 0.163 1.00 81.00 90 ILE A O 1
ATOM 728 N N . SER A 1 91 ? -1.972 6.638 -1.894 1.00 82.06 91 SER A N 1
ATOM 729 C CA . SER A 1 91 ? -3.361 6.524 -1.448 1.00 82.06 91 SER A CA 1
ATOM 730 C C . SER A 1 91 ? -3.599 5.244 -0.651 1.00 82.06 91 SER A C 1
ATOM 732 O O . SER A 1 91 ? -4.222 5.314 0.403 1.00 82.06 91 SER A O 1
ATOM 734 N N . ILE A 1 92 ? -3.045 4.101 -1.071 1.00 83.06 92 ILE A N 1
ATOM 735 C CA . ILE A 1 92 ? -3.115 2.834 -0.320 1.00 83.06 92 ILE A CA 1
ATOM 736 C C . ILE A 1 92 ? -2.460 2.975 1.061 1.00 83.06 92 ILE A C 1
ATOM 738 O O . ILE A 1 92 ? -3.003 2.489 2.050 1.00 83.06 92 ILE A O 1
ATOM 742 N N 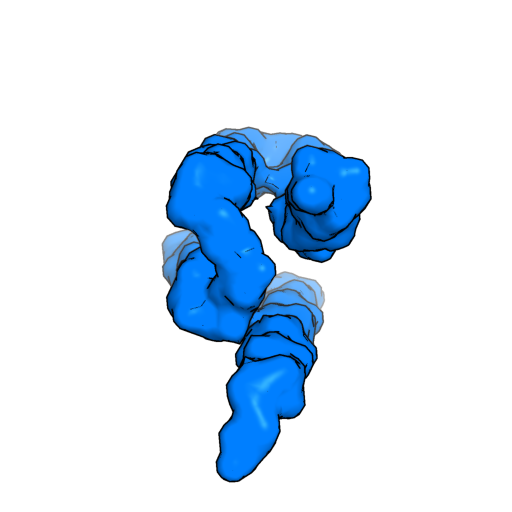. MET A 1 93 ? -1.315 3.658 1.160 1.00 79.75 93 MET A N 1
ATOM 743 C CA . MET A 1 93 ? -0.639 3.882 2.445 1.00 79.75 93 MET A CA 1
ATOM 744 C C . MET A 1 93 ? -1.394 4.850 3.366 1.00 79.75 93 MET A C 1
ATOM 746 O O . MET A 1 93 ? -1.318 4.716 4.590 1.00 79.75 93 MET A O 1
ATOM 750 N N . ALA A 1 94 ? -2.101 5.828 2.798 1.00 83.00 94 ALA A N 1
ATOM 751 C CA . ALA A 1 94 ? -2.874 6.822 3.539 1.00 83.00 94 ALA A CA 1
ATOM 752 C C . ALA A 1 94 ? -4.263 6.313 3.958 1.00 83.00 94 ALA A C 1
ATOM 754 O O . ALA A 1 94 ? -4.769 6.712 5.007 1.00 83.00 94 ALA A O 1
ATOM 755 N N . LEU A 1 95 ? -4.854 5.400 3.183 1.00 84.38 95 LEU A N 1
ATOM 756 C CA . LEU A 1 95 ? -6.208 4.883 3.380 1.00 84.38 95 LEU A CA 1
ATOM 757 C C . LEU A 1 95 ? -6.507 4.370 4.802 1.00 84.38 95 LEU A C 1
ATOM 759 O O . LEU A 1 95 ? -7.584 4.684 5.303 1.00 84.38 95 LEU A O 1
ATOM 763 N N . PRO A 1 96 ? -5.603 3.651 5.502 1.00 77.88 96 PRO A N 1
ATOM 764 C CA . PRO A 1 96 ? -5.868 3.202 6.866 1.00 77.88 96 PRO A CA 1
ATOM 765 C C . PRO A 1 96 ? -6.160 4.364 7.820 1.00 77.88 96 PRO A C 1
ATOM 767 O O . PRO A 1 96 ? -7.053 4.235 8.651 1.00 77.88 96 PRO A O 1
ATOM 770 N N . LYS A 1 97 ? -5.455 5.497 7.656 1.00 79.88 97 LYS A N 1
ATOM 771 C CA . LYS A 1 97 ? -5.645 6.708 8.470 1.00 79.88 97 LYS A CA 1
ATOM 772 C C . LYS A 1 97 ? -6.963 7.406 8.148 1.00 79.88 97 LYS A C 1
ATOM 774 O O . LYS A 1 97 ? -7.647 7.850 9.054 1.00 79.88 97 LYS A O 1
ATOM 779 N N . VAL A 1 98 ? -7.333 7.462 6.869 1.00 81.69 98 VAL A N 1
ATOM 780 C CA . VAL A 1 98 ? -8.617 8.044 6.441 1.00 81.69 98 VAL A CA 1
ATOM 781 C C . VAL A 1 98 ? -9.788 7.222 6.985 1.00 81.69 98 VAL A C 1
ATOM 783 O O . VAL A 1 98 ? -10.777 7.772 7.450 1.00 81.69 98 VAL A O 1
ATOM 786 N N . ILE A 1 99 ? -9.668 5.892 6.968 1.00 81.06 99 ILE A N 1
ATOM 787 C CA . ILE A 1 99 ? -10.673 4.989 7.543 1.00 81.06 99 ILE A CA 1
ATOM 788 C C . ILE A 1 99 ? -10.731 5.118 9.075 1.00 81.06 99 ILE A C 1
ATOM 790 O O . ILE A 1 99 ? -11.816 4.990 9.632 1.00 81.06 99 ILE A O 1
ATOM 794 N N . ASP A 1 100 ? -9.605 5.373 9.752 1.00 78.06 100 ASP A N 1
ATOM 795 C CA . ASP A 1 100 ? -9.588 5.661 11.198 1.00 78.06 100 ASP A CA 1
ATOM 796 C C . ASP A 1 100 ? -10.362 6.940 11.547 1.00 78.06 100 ASP A C 1
ATOM 798 O O . ASP A 1 100 ? -11.017 6.979 12.579 1.00 78.06 100 ASP A O 1
ATOM 802 N N . GLU A 1 101 ? -10.323 7.968 10.695 1.00 76.31 101 GLU A N 1
ATOM 803 C CA . GLU A 1 101 ? -11.090 9.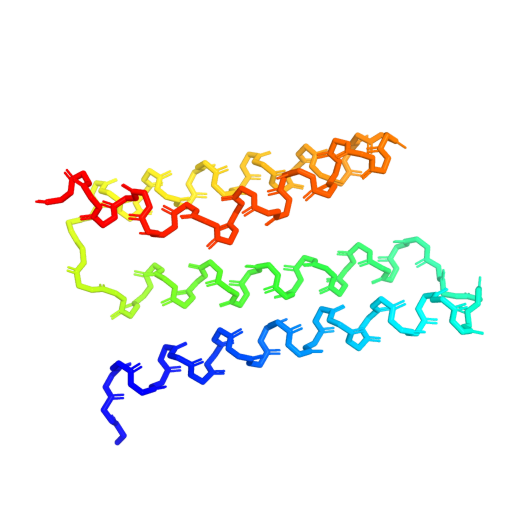211 10.894 1.00 76.31 101 GLU A CA 1
ATOM 804 C C . GLU A 1 101 ? -12.600 9.043 10.644 1.00 76.31 101 GLU A C 1
ATOM 806 O O . GLU A 1 101 ? -13.397 9.865 11.092 1.00 76.31 101 GLU A O 1
ATOM 811 N N . LEU A 1 102 ? -12.998 7.988 9.926 1.00 70.81 102 LEU A N 1
ATOM 812 C CA . LEU A 1 102 ? -14.395 7.657 9.618 1.00 70.81 102 LEU A CA 1
ATOM 813 C C . LEU A 1 102 ? -15.049 6.728 10.660 1.00 70.81 102 LEU A C 1
ATOM 815 O O . LEU A 1 102 ? -16.258 6.498 10.575 1.00 70.81 102 LEU A O 1
ATOM 819 N N . ALA A 1 103 ? -14.258 6.147 11.569 1.00 61.75 103 ALA A N 1
ATOM 820 C CA . ALA A 1 103 ? -14.685 5.180 12.585 1.00 61.75 103 ALA A CA 1
ATOM 821 C C . ALA A 1 103 ? -15.086 5.859 13.901 1.00 61.75 103 ALA A C 1
ATOM 823 O O . ALA A 1 103 ? -16.051 5.356 14.522 1.00 61.75 103 ALA A O 1
#

Organism: Priestia megaterium (NCBI:txid1404)

Secondary structure (DSSP, 8-state):
--HHHHHHHHHHHHHHHHHHHHHHHHH-TT--HHHHHHHHHHHHHHHHHHHHHHS---HHHHHHHHHHHHHHHHHHHH---HHHHHHHHHHHHHHHHHHHHT-

Radius of gyration: 14.35 Å;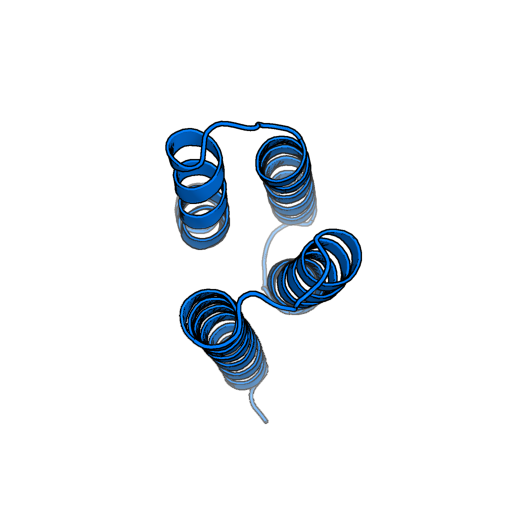 chains: 1; bounding box: 38×20×39 Å

Foldseek 3Di:
DDLVVVLVVLQVVLVVLVVVLVVCVVPPVPDDLVNSLVSNVVSLCSNLVSCLPRPPDDNVLNVVLSVLLVVLSVCLSPPPDPVSNVVSVVCNVCSSVVSVVVD